Protein AF-A0A2D4KNB1-F1 (afdb_monomer)

Sequence (128 aa):
MRGRSGPYLKPLSGSKGVASLNQSTLSRPMQRKLVTLVNCQLVEEEGRIRAMRAARSLGERTVTELILQHQNPQQLSANLWAAVRARGCQFLGPAMQEEALKLVLLALEDGSALSRKVLVLFVVQRLE

Mean predicted aligned error: 9.17 Å

Solvent-accessible surface area (backbone atoms only — not comparable to full-atom values): 7961 Å² total; per-residue (Å²): 134,85,85,74,73,53,85,91,68,54,78,89,84,83,72,93,86,71,93,88,70,91,69,68,94,59,54,70,72,54,50,54,33,50,51,55,34,71,68,35,47,66,92,41,69,69,22,40,56,50,27,55,54,27,50,52,57,38,52,60,47,48,55,51,53,54,51,58,75,72,52,57,75,92,48,44,66,59,53,51,53,49,59,39,44,76,71,80,44,84,83,72,48,74,68,57,40,52,52,50,51,52,44,51,42,73,66,38,72,86,67,55,89,67,55,71,69,57,49,50,53,60,34,59,77,69,70,117

Nearest PDB structures (foldseek):
  4qik-assembly3_A  TM=9.168E-01  e=3.027E-11  Homo sapiens
  4z31-assembly1_B  TM=9.811E-01  e=1.627E-10  Homo sapiens
  4z31-assembly1_A  TM=9.668E-01  e=2.408E-10  Homo sapiens
  4qil-assembly1_A  TM=9.110E-01  e=1.229E-10  Homo sapiens
  4qil-assembly2_B  TM=9.259E-01  e=2.153E-10  Homo sapiens

Structure (mmCIF, N/CA/C/O backbone):
data_AF-A0A2D4KNB1-F1
#
_entry.id   AF-A0A2D4KNB1-F1
#
loop_
_atom_site.group_PDB
_atom_site.id
_atom_site.type_symbol
_atom_site.label_atom_id
_atom_site.label_alt_id
_atom_site.label_comp_id
_atom_site.label_asym_id
_atom_site.label_entity_id
_atom_site.label_seq_id
_atom_site.pdbx_PDB_ins_code
_atom_site.Cartn_x
_atom_site.Cartn_y
_atom_site.Cartn_z
_atom_site.occupancy
_atom_site.B_iso_or_equiv
_atom_site.auth_seq_id
_atom_site.auth_comp_id
_atom_site.auth_asym_id
_atom_site.auth_atom_id
_atom_site.pdbx_PDB_model_num
ATOM 1 N N . MET A 1 1 ? 31.484 6.528 -30.390 1.00 37.03 1 MET A N 1
ATOM 2 C CA . MET A 1 1 ? 30.167 6.161 -30.961 1.00 37.03 1 MET A CA 1
ATOM 3 C C . MET A 1 1 ? 29.098 7.035 -30.316 1.00 37.03 1 MET A C 1
ATOM 5 O O . MET A 1 1 ? 29.018 7.058 -29.098 1.00 37.03 1 MET A O 1
ATOM 9 N N . ARG A 1 2 ? 28.366 7.842 -31.097 1.00 41.44 2 ARG A N 1
ATOM 10 C CA . ARG A 1 2 ? 27.387 8.816 -30.574 1.00 41.44 2 ARG A CA 1
ATOM 11 C C . ARG A 1 2 ? 26.129 8.091 -30.087 1.00 41.44 2 ARG A C 1
ATOM 13 O O . ARG A 1 2 ? 25.509 7.378 -30.874 1.00 41.44 2 ARG A O 1
ATOM 20 N N . GLY A 1 3 ? 25.759 8.294 -28.821 1.00 45.28 3 GLY A N 1
ATOM 21 C CA . GLY A 1 3 ? 24.520 7.783 -28.236 1.00 45.28 3 GLY A CA 1
ATOM 22 C C . GLY A 1 3 ? 23.307 8.309 -28.998 1.00 45.28 3 GLY A C 1
ATOM 23 O O . GLY A 1 3 ? 23.020 9.504 -28.983 1.00 45.28 3 GLY A O 1
ATOM 24 N N . ARG A 1 4 ? 22.610 7.423 -29.715 1.00 52.78 4 ARG A N 1
ATOM 25 C CA . ARG A 1 4 ? 21.310 7.740 -30.309 1.00 52.78 4 ARG A CA 1
ATOM 26 C C . ARG A 1 4 ? 20.273 7.696 -29.195 1.00 52.78 4 ARG A C 1
ATOM 28 O O . ARG A 1 4 ? 19.902 6.617 -28.746 1.00 52.78 4 ARG A O 1
ATOM 35 N N . SER A 1 5 ? 19.783 8.858 -28.778 1.00 53.53 5 SER A N 1
ATOM 36 C CA . SER A 1 5 ? 18.572 8.953 -27.962 1.00 53.53 5 SER A CA 1
ATOM 37 C C . SER A 1 5 ? 17.433 8.200 -28.662 1.00 53.53 5 SER A C 1
ATOM 39 O O . SER A 1 5 ? 17.160 8.447 -29.843 1.00 53.53 5 SER A O 1
ATOM 41 N N . GLY A 1 6 ? 16.798 7.259 -27.955 1.00 53.62 6 GLY A N 1
ATOM 42 C CA . GLY A 1 6 ? 15.668 6.481 -28.474 1.00 53.62 6 GLY A CA 1
ATOM 43 C C . GLY A 1 6 ? 14.497 7.375 -28.921 1.00 53.62 6 GLY A C 1
ATOM 44 O O . GLY A 1 6 ? 14.389 8.512 -28.456 1.00 53.62 6 GLY A O 1
ATOM 45 N N . PRO A 1 7 ? 13.608 6.894 -29.813 1.00 65.31 7 PRO A N 1
ATOM 46 C CA . PRO A 1 7 ? 12.560 7.708 -30.444 1.00 65.31 7 PRO A CA 1
ATOM 47 C C . PRO A 1 7 ? 11.627 8.402 -29.440 1.00 65.31 7 PRO A C 1
ATOM 49 O O . PRO A 1 7 ? 11.196 9.521 -29.692 1.00 65.31 7 PRO A O 1
ATOM 52 N N . TYR A 1 8 ? 11.401 7.796 -28.272 1.00 63.69 8 TYR A N 1
ATOM 53 C CA . TYR A 1 8 ? 10.558 8.342 -27.201 1.00 63.69 8 TYR A CA 1
ATOM 54 C C . TYR A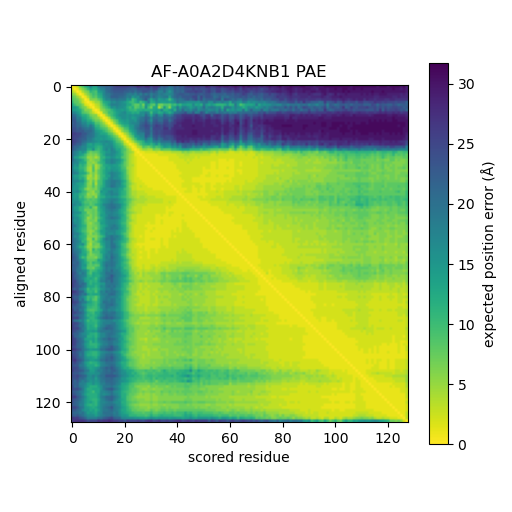 1 8 ? 11.259 9.343 -26.264 1.00 63.69 8 TYR A C 1
ATOM 56 O O . TYR A 1 8 ? 10.622 9.909 -25.379 1.00 63.69 8 TYR A O 1
ATOM 64 N N . LEU A 1 9 ? 12.569 9.551 -26.430 1.00 58.03 9 LEU A N 1
ATOM 65 C CA . LEU A 1 9 ? 13.378 10.489 -25.639 1.00 58.03 9 LEU A CA 1
ATOM 66 C C . LEU A 1 9 ? 13.836 11.711 -26.444 1.00 58.03 9 LEU A 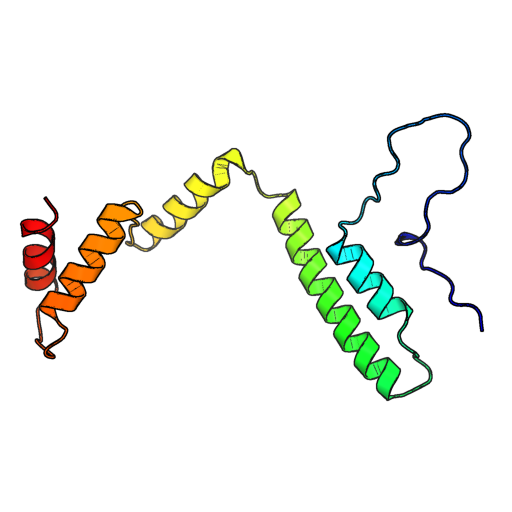C 1
ATOM 68 O O . LEU A 1 9 ? 14.520 12.579 -25.904 1.00 58.03 9 LEU A O 1
ATOM 72 N N . LYS A 1 10 ? 13.492 11.792 -27.733 1.00 61.41 10 LYS A N 1
ATOM 73 C CA . LYS A 1 10 ? 13.768 12.9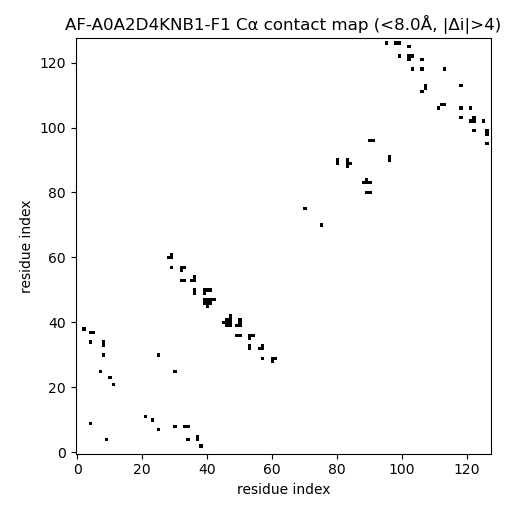84 -28.535 1.00 61.41 10 LYS A CA 1
ATOM 74 C C . LYS A 1 10 ? 12.762 14.084 -28.170 1.00 61.41 10 LYS A C 1
ATOM 76 O O . LYS A 1 10 ? 11.560 13.825 -28.225 1.00 61.41 10 LYS A O 1
ATOM 81 N N . PRO A 1 11 ? 13.207 15.315 -27.860 1.00 54.03 11 PRO A N 1
ATOM 82 C CA . PRO A 1 11 ? 12.332 16.476 -27.966 1.00 54.03 11 PRO A CA 1
ATOM 83 C C . PRO A 1 11 ? 11.836 16.542 -29.415 1.00 54.03 11 PRO A C 1
ATOM 85 O O . PRO A 1 11 ? 12.646 16.429 -30.337 1.00 54.03 11 PRO A O 1
ATOM 88 N N . LEU A 1 12 ? 10.529 16.687 -29.636 1.00 51.47 12 LEU A N 1
ATOM 89 C CA . LEU A 1 12 ? 9.959 16.895 -30.970 1.00 51.47 12 LEU A CA 1
ATOM 90 C C . LEU A 1 12 ? 10.427 18.260 -31.507 1.00 51.47 12 LEU A C 1
ATOM 92 O O . LEU A 1 12 ? 9.735 19.265 -31.379 1.00 51.47 12 LEU A O 1
ATOM 96 N N . SER A 1 13 ? 11.634 18.334 -32.070 1.00 42.97 13 SER A N 1
ATOM 97 C CA . SER A 1 13 ? 12.110 19.525 -32.768 1.00 42.97 13 SER A CA 1
ATOM 98 C C . SER A 1 13 ? 11.644 19.463 -34.221 1.00 42.97 13 SER A C 1
ATOM 100 O O . SER A 1 13 ? 12.287 18.816 -35.048 1.00 42.97 13 SER A O 1
ATOM 102 N N . GLY A 1 14 ? 10.532 20.128 -34.534 1.00 40.34 14 GLY A N 1
ATOM 103 C CA . GLY A 1 14 ? 10.177 20.417 -35.925 1.00 40.34 14 GLY A CA 1
ATOM 104 C C . GLY A 1 14 ? 8.692 20.363 -36.256 1.00 40.34 14 GLY A C 1
ATOM 105 O O . GLY A 1 14 ? 8.274 19.510 -37.025 1.00 40.34 14 GLY A O 1
ATOM 106 N N . SER A 1 15 ? 7.912 21.322 -35.760 1.00 33.12 15 SER A N 1
ATOM 107 C CA . SER A 1 15 ? 6.836 21.902 -36.566 1.00 33.12 15 SER A CA 1
ATOM 108 C C . SER A 1 15 ? 6.653 23.357 -36.152 1.00 33.12 15 SER A C 1
ATOM 110 O O . SER A 1 15 ? 6.495 23.667 -34.970 1.00 33.12 15 SER A O 1
ATOM 112 N N . LYS A 1 16 ? 6.785 24.269 -37.116 1.00 41.94 16 LYS A N 1
ATOM 113 C CA . LYS A 1 16 ? 6.564 25.698 -36.903 1.00 41.94 16 LYS A CA 1
ATOM 114 C C . LYS A 1 16 ? 5.099 25.899 -36.508 1.00 41.94 16 LYS A C 1
ATOM 116 O O . LYS A 1 16 ? 4.215 25.623 -37.306 1.00 41.94 16 LYS A O 1
ATOM 121 N N . GLY A 1 17 ? 4.887 26.433 -35.306 1.00 38.41 17 GLY A N 1
ATOM 122 C CA . GLY A 1 17 ? 3.643 27.098 -34.927 1.00 38.41 17 GLY A CA 1
ATOM 123 C C . GLY A 1 17 ? 2.618 26.248 -34.182 1.00 38.41 17 GLY A C 1
ATOM 124 O O . GLY A 1 17 ? 1.540 26.060 -34.708 1.00 38.41 17 GLY A O 1
ATOM 125 N N . VAL A 1 18 ? 2.915 25.829 -32.946 1.00 38.72 18 VAL A N 1
ATOM 126 C CA . VAL A 1 18 ? 1.973 25.869 -31.804 1.00 38.72 18 VAL A CA 1
ATOM 127 C C . VAL A 1 18 ? 2.827 25.944 -30.535 1.00 38.72 18 VAL A C 1
ATOM 129 O O . VAL A 1 18 ? 3.417 24.956 -30.099 1.00 38.72 18 VAL A O 1
ATOM 132 N N . ALA A 1 19 ? 2.947 27.132 -29.949 1.00 46.78 19 ALA A N 1
ATOM 133 C CA . ALA A 1 19 ? 3.450 27.261 -28.589 1.00 46.78 19 ALA A CA 1
ATOM 134 C C . ALA A 1 19 ? 2.413 26.631 -27.637 1.00 46.78 19 ALA A C 1
ATOM 136 O O . ALA A 1 19 ? 1.235 26.956 -27.734 1.00 46.78 19 ALA A O 1
ATOM 137 N N . SER A 1 20 ? 2.867 25.762 -26.722 1.00 46.81 20 SER A N 1
ATOM 138 C CA . SER A 1 20 ? 2.106 25.201 -25.583 1.00 46.81 20 SER A CA 1
ATOM 139 C C . SER A 1 20 ? 1.464 23.799 -25.692 1.00 46.81 20 SER A C 1
ATOM 141 O O . SER A 1 20 ? 0.412 23.591 -25.099 1.00 46.81 20 SER A O 1
ATOM 143 N N . LEU A 1 21 ? 2.104 22.791 -26.314 1.00 42.78 21 LEU A N 1
ATOM 144 C CA . LEU A 1 21 ? 1.725 21.364 -26.115 1.00 42.78 21 LEU A CA 1
ATOM 145 C C . LEU A 1 21 ? 2.905 20.359 -26.074 1.00 42.78 21 LEU A C 1
ATOM 147 O O . LEU A 1 21 ? 2.705 19.153 -26.178 1.00 42.78 21 LEU A O 1
ATOM 151 N N . ASN A 1 22 ? 4.146 20.809 -25.853 1.00 46.84 22 ASN A N 1
ATOM 152 C CA . ASN A 1 22 ? 5.336 19.935 -25.816 1.00 46.84 22 ASN A CA 1
ATOM 153 C C . ASN A 1 22 ? 5.495 19.147 -24.496 1.00 46.84 22 ASN A C 1
ATOM 155 O O . ASN A 1 22 ? 6.604 19.021 -23.970 1.00 46.84 22 ASN A O 1
ATOM 159 N N . GLN A 1 23 ? 4.410 18.625 -23.924 1.00 56.84 23 GLN A N 1
ATOM 160 C CA . GLN A 1 2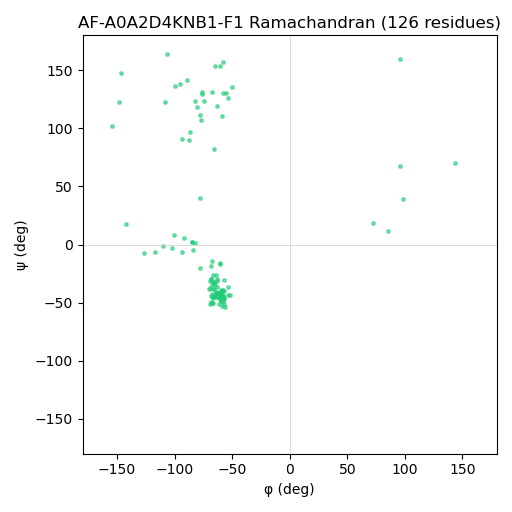3 ? 4.525 17.640 -22.852 1.00 56.84 23 GLN A CA 1
ATOM 161 C C . GLN A 1 23 ? 4.803 16.279 -23.486 1.00 56.84 23 GLN A C 1
ATOM 163 O O . GLN A 1 23 ? 4.020 15.770 -24.282 1.00 56.84 23 GLN A O 1
ATOM 168 N N . SER A 1 24 ? 5.963 15.705 -23.160 1.00 64.75 24 SER A N 1
ATOM 169 C CA . SER A 1 24 ? 6.260 14.311 -23.484 1.00 64.75 24 SER A CA 1
ATOM 170 C C . SER A 1 24 ? 5.108 13.423 -23.012 1.00 64.75 24 SER A C 1
ATOM 172 O O . SER A 1 24 ? 4.646 13.563 -21.881 1.00 64.75 24 SER A O 1
ATOM 174 N N . THR A 1 25 ? 4.687 12.483 -23.859 1.00 80.31 25 THR A N 1
ATOM 175 C CA . THR A 1 25 ? 3.686 11.459 -23.517 1.00 80.31 25 THR A CA 1
ATOM 176 C C . THR A 1 25 ? 4.127 10.568 -22.355 1.00 80.31 25 THR A C 1
ATOM 178 O O . THR A 1 25 ? 3.308 9.882 -21.751 1.00 80.31 25 THR A O 1
ATOM 181 N N . LEU A 1 26 ? 5.422 10.565 -22.030 1.00 87.44 26 LEU A N 1
ATOM 182 C CA . LEU A 1 26 ? 5.992 9.777 -20.952 1.00 87.44 26 LEU A CA 1
ATOM 183 C C . LEU A 1 26 ? 6.198 10.622 -19.699 1.00 87.44 26 LEU A C 1
ATOM 185 O O . LEU A 1 26 ? 6.770 11.713 -19.745 1.00 87.44 26 LEU A O 1
ATOM 189 N N . SER A 1 27 ? 5.839 10.054 -18.550 1.00 90.94 27 SER A N 1
ATOM 190 C CA . SER A 1 27 ? 6.145 10.642 -17.250 1.00 90.94 27 SER A CA 1
ATOM 191 C C . SER A 1 27 ? 7.661 10.778 -17.032 1.00 90.94 27 SER A C 1
ATOM 193 O O . SER A 1 27 ? 8.469 10.001 -17.553 1.00 90.94 27 SER A O 1
ATOM 195 N N . ARG A 1 28 ? 8.082 11.740 -16.199 1.00 92.38 28 ARG A N 1
ATOM 196 C CA . ARG A 1 28 ? 9.507 11.918 -15.848 1.00 92.38 28 ARG A CA 1
ATOM 197 C C . ARG A 1 28 ? 10.154 10.626 -15.309 1.00 92.38 28 ARG A C 1
ATOM 199 O O . ARG A 1 28 ? 11.264 10.310 -15.738 1.00 92.38 28 ARG A O 1
ATOM 206 N N . PRO A 1 29 ? 9.510 9.835 -14.420 1.00 94.06 29 PRO A N 1
ATOM 207 C CA . PRO A 1 29 ? 10.055 8.544 -13.999 1.00 94.06 29 PRO A CA 1
ATOM 208 C C . PRO A 1 29 ? 10.297 7.563 -15.152 1.00 94.06 29 PRO A C 1
ATOM 210 O O . PRO A 1 29 ? 11.313 6.867 -15.134 1.00 94.06 29 PRO A O 1
ATOM 213 N N . MET A 1 30 ? 9.401 7.523 -16.143 1.00 95.81 30 MET A N 1
ATOM 214 C CA . MET A 1 30 ? 9.530 6.669 -17.325 1.00 95.81 30 MET A CA 1
ATOM 215 C C . MET A 1 30 ? 10.707 7.102 -18.204 1.00 95.81 30 MET A C 1
ATOM 217 O O . MET A 1 30 ? 11.547 6.280 -18.570 1.00 95.81 30 MET A O 1
ATOM 221 N N . GLN A 1 31 ? 10.832 8.408 -18.458 1.00 93.25 31 GLN A N 1
ATOM 222 C CA . GLN A 1 31 ? 11.945 8.973 -19.224 1.00 93.25 31 GLN A CA 1
ATOM 223 C C . GLN A 1 31 ? 13.301 8.647 -18.587 1.00 93.25 31 GLN A C 1
ATOM 225 O O . GLN A 1 31 ? 14.204 8.180 -19.276 1.00 93.25 31 GLN A O 1
ATOM 230 N N . ARG A 1 32 ? 13.445 8.816 -17.263 1.00 95.06 32 ARG A N 1
ATOM 231 C CA . ARG A 1 32 ? 14.696 8.478 -16.556 1.00 95.06 32 ARG A CA 1
ATOM 232 C C . ARG A 1 32 ? 15.071 7.006 -16.726 1.00 95.06 32 ARG A C 1
ATOM 234 O O . ARG A 1 32 ? 16.229 6.708 -16.987 1.00 95.06 32 ARG A O 1
ATOM 241 N N . LYS A 1 33 ? 14.102 6.093 -16.605 1.00 96.38 33 LYS A N 1
ATOM 242 C CA . LYS A 1 33 ? 14.336 4.646 -16.755 1.00 96.38 33 LYS A CA 1
ATOM 243 C C . LYS A 1 33 ? 14.721 4.275 -18.186 1.00 96.38 33 LYS A C 1
ATOM 245 O O . LYS A 1 33 ? 15.622 3.462 -18.376 1.00 96.38 33 LYS A O 1
ATOM 250 N N . LEU A 1 34 ? 14.106 4.914 -19.181 1.00 95.75 34 LEU A N 1
ATOM 251 C CA . LEU A 1 34 ? 14.515 4.771 -20.579 1.00 95.75 34 LEU A CA 1
ATOM 252 C C . LEU A 1 34 ? 15.944 5.267 -20.805 1.00 95.75 34 LEU A C 1
ATOM 254 O O . LEU A 1 34 ? 16.712 4.581 -21.469 1.00 95.75 34 LEU A O 1
ATOM 258 N N . VAL A 1 35 ? 16.326 6.414 -20.234 1.00 96.12 35 VAL A N 1
ATOM 259 C CA . VAL A 1 35 ? 17.706 6.922 -20.318 1.00 96.12 35 VAL A CA 1
ATOM 260 C C . VAL A 1 35 ? 18.685 5.919 -19.705 1.00 96.12 35 VAL A C 1
ATOM 262 O O . VAL A 1 35 ? 19.700 5.607 -20.323 1.00 96.12 35 VAL A O 1
ATOM 265 N N . THR A 1 36 ? 18.369 5.356 -18.533 1.00 95.62 36 THR A N 1
ATOM 266 C CA . THR A 1 36 ? 19.192 4.309 -17.907 1.00 95.62 36 THR A CA 1
ATOM 267 C C . THR A 1 36 ? 19.373 3.100 -18.825 1.00 95.62 36 THR A C 1
ATOM 269 O O . THR A 1 36 ? 20.491 2.613 -18.970 1.00 95.62 36 THR A O 1
ATOM 272 N N . LEU A 1 37 ? 18.302 2.631 -19.470 1.00 97.06 37 LEU A N 1
ATOM 273 C CA . LEU A 1 37 ? 18.363 1.490 -20.384 1.00 97.06 37 LEU A CA 1
ATOM 274 C C . LEU A 1 37 ? 19.183 1.801 -21.647 1.00 97.06 37 LEU A C 1
ATOM 276 O O . LEU A 1 37 ? 20.035 1.005 -22.027 1.00 97.06 37 LEU A O 1
ATOM 280 N N . VAL A 1 38 ? 18.966 2.964 -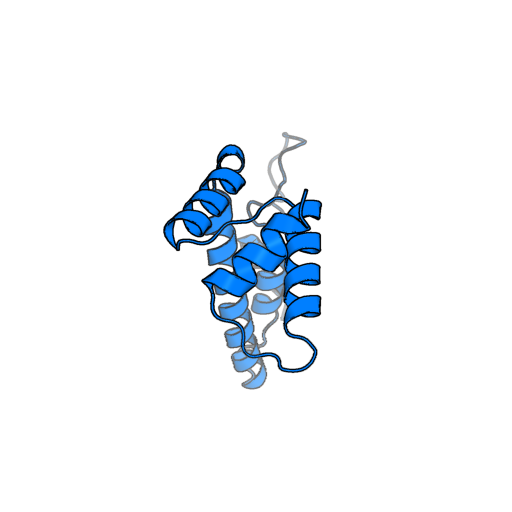22.272 1.00 96.81 38 VAL A N 1
ATOM 281 C CA . VAL A 1 38 ? 19.674 3.391 -23.497 1.00 96.81 38 VAL A CA 1
ATOM 282 C C . VAL A 1 38 ? 21.178 3.557 -23.263 1.00 96.81 38 VAL A C 1
ATOM 284 O O . VAL A 1 38 ? 21.964 3.324 -24.176 1.00 96.81 38 VAL A O 1
ATOM 287 N N . ASN A 1 39 ? 21.587 3.914 -22.045 1.00 96.38 39 ASN A N 1
ATOM 288 C CA . ASN A 1 39 ? 22.995 4.078 -21.684 1.00 96.38 39 ASN A CA 1
ATOM 289 C C . ASN A 1 39 ? 23.709 2.758 -21.328 1.00 96.38 39 ASN A C 1
ATOM 291 O O . ASN A 1 39 ? 24.885 2.785 -20.965 1.00 96.38 39 ASN A O 1
ATOM 295 N N . CYS A 1 40 ? 23.039 1.603 -21.395 1.00 97.06 40 CYS A N 1
ATOM 296 C CA . CYS A 1 40 ? 23.675 0.318 -21.111 1.00 97.06 40 CYS A CA 1
ATOM 297 C C . CYS A 1 40 ? 24.561 -0.149 -22.278 1.00 97.06 40 CYS A C 1
ATOM 299 O O . CYS A 1 40 ? 24.125 -0.196 -23.427 1.00 97.06 40 CYS A O 1
ATOM 301 N N . GLN A 1 41 ? 25.796 -0.554 -21.968 1.00 97.12 41 GLN A N 1
ATOM 302 C CA . GLN A 1 41 ? 26.776 -0.976 -22.969 1.00 97.12 41 GLN A CA 1
ATOM 303 C C . GLN A 1 41 ? 26.651 -2.470 -23.297 1.00 97.12 41 GLN A C 1
ATOM 305 O O . GLN A 1 41 ? 27.279 -3.316 -22.674 1.00 97.12 41 GLN A O 1
ATOM 310 N N . LEU A 1 42 ? 25.827 -2.817 -24.283 1.00 97.06 42 LEU A N 1
ATOM 311 C CA . LEU A 1 42 ? 25.421 -4.212 -24.530 1.00 97.06 42 LEU A CA 1
ATOM 312 C C . LEU A 1 42 ? 26.542 -5.143 -25.027 1.00 97.06 42 LEU A C 1
ATOM 314 O O . LEU A 1 42 ? 26.411 -6.367 -24.935 1.00 97.06 42 LEU A O 1
ATOM 318 N N . VAL A 1 43 ? 27.641 -4.583 -25.538 1.00 97.88 43 VAL A N 1
ATOM 319 C CA . VAL A 1 43 ? 28.826 -5.369 -25.921 1.00 97.88 43 VAL A CA 1
ATOM 320 C C . VAL A 1 43 ? 29.535 -5.958 -24.696 1.00 97.88 43 VAL A C 1
ATOM 322 O O . VAL A 1 43 ? 30.077 -7.059 -24.769 1.00 97.88 43 VAL A O 1
ATOM 325 N N . GLU A 1 44 ? 29.449 -5.288 -23.545 1.00 97.50 44 GLU A N 1
ATOM 326 C CA . GLU A 1 44 ? 30.015 -5.744 -22.276 1.00 97.50 44 GLU A CA 1
ATOM 327 C C . GLU A 1 44 ? 29.011 -6.614 -21.515 1.00 97.50 44 GLU A C 1
ATOM 329 O O . GLU A 1 44 ? 27.812 -6.326 -21.471 1.00 97.50 44 GLU A O 1
ATOM 334 N N . GLU A 1 45 ? 29.498 -7.672 -20.867 1.00 96.75 45 GLU A N 1
ATOM 335 C CA . GLU A 1 45 ? 28.658 -8.541 -20.037 1.00 96.75 45 GLU A CA 1
ATOM 336 C C . GLU A 1 45 ? 27.975 -7.775 -18.905 1.00 96.75 45 GLU A C 1
ATOM 338 O O . GLU A 1 45 ? 26.760 -7.885 -18.718 1.00 96.75 45 GLU A O 1
ATOM 343 N N . GLU A 1 46 ? 28.718 -6.912 -18.215 1.00 96.94 46 GLU A N 1
ATOM 344 C CA . GLU A 1 46 ? 28.150 -6.060 -17.177 1.00 96.94 46 GLU A CA 1
ATOM 345 C C . GLU A 1 46 ? 27.053 -5.140 -17.720 1.00 96.94 46 GLU A C 1
ATOM 347 O O . GLU A 1 46 ? 26.020 -4.950 -17.073 1.00 96.94 46 GLU A O 1
ATOM 352 N N . GLY A 1 47 ? 27.244 -4.582 -18.918 1.00 97.94 47 GLY A N 1
ATOM 353 C CA . GLY A 1 47 ? 26.248 -3.735 -19.560 1.00 97.94 47 GLY A CA 1
ATOM 354 C C . GLY A 1 47 ? 24.978 -4.502 -19.930 1.00 97.94 47 GLY A C 1
ATOM 355 O O . GLY A 1 47 ? 23.887 -3.950 -19.777 1.00 97.94 47 GLY A O 1
ATOM 356 N N . ARG A 1 48 ? 25.073 -5.788 -20.299 1.00 98.31 48 ARG A N 1
ATOM 357 C CA . ARG A 1 48 ? 23.900 -6.668 -20.481 1.00 98.31 48 ARG A CA 1
ATOM 358 C C . ARG A 1 48 ? 23.160 -6.918 -19.170 1.00 98.31 48 ARG A C 1
ATOM 360 O O . ARG A 1 48 ? 21.937 -6.793 -19.129 1.00 98.31 48 ARG A O 1
ATOM 367 N N . ILE A 1 49 ? 23.877 -7.197 -18.081 1.00 98.12 49 ILE A N 1
ATOM 368 C CA . ILE A 1 49 ? 23.264 -7.383 -16.754 1.00 98.12 49 ILE A CA 1
ATOM 369 C C . ILE A 1 49 ? 22.548 -6.097 -16.310 1.00 98.12 49 ILE A C 1
ATOM 371 O O . ILE A 1 49 ? 21.404 -6.144 -15.845 1.00 98.12 49 ILE A O 1
ATOM 375 N N . ARG A 1 50 ? 23.185 -4.932 -16.488 1.00 98.12 50 ARG A N 1
ATOM 376 C CA . ARG A 1 50 ? 22.579 -3.622 -16.196 1.00 98.12 50 ARG A CA 1
ATOM 377 C C . ARG A 1 50 ? 21.348 -3.364 -17.068 1.00 98.12 50 ARG A C 1
ATOM 379 O O . ARG A 1 50 ? 20.331 -2.922 -16.534 1.00 98.12 50 ARG A O 1
ATOM 386 N N . ALA A 1 51 ? 21.397 -3.706 -18.356 1.00 98.25 51 ALA A N 1
ATOM 387 C CA . ALA A 1 51 ? 20.263 -3.570 -19.267 1.00 98.25 51 ALA A CA 1
ATOM 388 C C . ALA A 1 51 ? 19.062 -4.409 -18.815 1.00 98.25 51 ALA A C 1
ATOM 390 O O . ALA A 1 51 ? 17.949 -3.891 -18.772 1.00 98.25 51 ALA A O 1
ATOM 391 N N . MET A 1 52 ? 19.275 -5.659 -18.389 1.00 98.44 52 MET A N 1
ATOM 392 C CA . MET A 1 52 ? 18.192 -6.513 -17.881 1.00 98.44 52 MET A CA 1
ATOM 393 C C . MET A 1 52 ? 17.527 -5.925 -16.631 1.00 98.44 52 MET A C 1
ATOM 395 O O . MET A 1 52 ? 16.299 -5.903 -16.527 1.00 98.44 52 MET A O 1
ATOM 399 N N . ARG A 1 53 ? 18.315 -5.372 -15.700 1.00 98.25 53 ARG A N 1
ATOM 400 C CA . ARG A 1 53 ? 17.782 -4.680 -14.512 1.00 98.25 53 ARG A CA 1
ATOM 401 C C . ARG A 1 53 ? 17.010 -3.414 -14.895 1.00 98.25 53 ARG A C 1
ATOM 403 O O . ARG A 1 53 ? 15.921 -3.181 -14.371 1.00 98.25 53 ARG A O 1
ATOM 410 N N . ALA A 1 54 ? 17.541 -2.617 -15.823 1.00 97.88 54 ALA A N 1
ATOM 411 C CA . ALA A 1 54 ? 16.891 -1.403 -16.310 1.00 97.88 54 ALA A CA 1
ATOM 412 C C . ALA A 1 54 ? 15.575 -1.712 -17.044 1.00 97.88 54 ALA A C 1
ATOM 414 O O . ALA A 1 54 ? 14.575 -1.037 -16.804 1.00 97.88 54 ALA A O 1
ATOM 415 N N . ALA A 1 55 ? 15.542 -2.768 -17.861 1.00 98.31 55 ALA A N 1
ATOM 416 C CA . ALA A 1 55 ? 14.351 -3.226 -18.570 1.00 98.31 55 ALA A CA 1
ATOM 417 C C . ALA A 1 55 ? 13.256 -3.703 -17.604 1.00 98.31 55 ALA A C 1
ATOM 419 O O . ALA A 1 55 ? 12.110 -3.270 -17.723 1.00 98.31 55 ALA A O 1
ATOM 420 N N . ARG A 1 56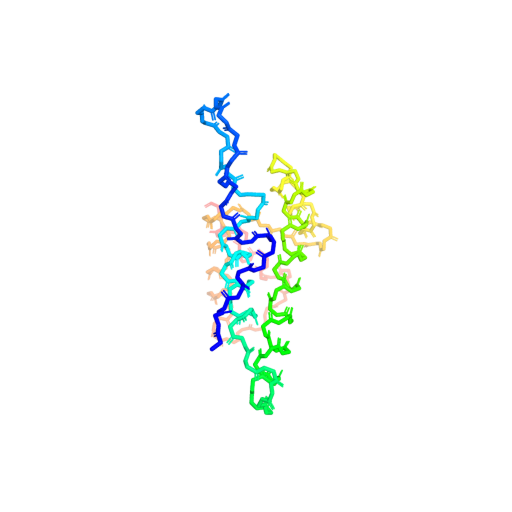 ? 13.603 -4.504 -16.585 1.00 98.44 56 ARG A N 1
ATOM 421 C CA . ARG A 1 56 ? 12.656 -4.887 -15.522 1.00 98.44 56 ARG A CA 1
ATOM 422 C C . ARG A 1 56 ? 12.095 -3.657 -14.811 1.00 98.44 56 ARG A C 1
ATOM 424 O O . ARG A 1 56 ? 10.885 -3.516 -14.671 1.00 98.44 56 ARG A O 1
ATOM 431 N N . SER A 1 57 ? 12.975 -2.739 -14.416 1.00 98.19 57 SER A N 1
ATOM 432 C CA . SER A 1 57 ? 12.591 -1.518 -13.706 1.00 98.19 57 SER A CA 1
ATOM 433 C C . SER A 1 57 ? 11.696 -0.596 -14.543 1.00 98.19 57 SER A C 1
ATOM 435 O O . SER A 1 57 ? 10.868 0.131 -13.985 1.00 98.19 57 SER A O 1
ATOM 437 N N . LEU A 1 58 ? 11.874 -0.604 -15.868 1.00 98.19 58 LEU A N 1
ATOM 438 C CA . LEU A 1 58 ? 11.013 0.071 -16.834 1.00 98.19 58 LEU A CA 1
ATOM 439 C C . LEU A 1 58 ? 9.634 -0.596 -16.891 1.00 98.19 58 LEU A C 1
ATOM 441 O O . LEU A 1 58 ? 8.635 0.097 -16.738 1.00 98.19 58 LEU A O 1
ATOM 445 N N . GLY A 1 59 ? 9.583 -1.926 -17.021 1.00 98.06 59 GLY A N 1
ATOM 446 C CA . GLY A 1 59 ? 8.338 -2.701 -17.035 1.00 98.06 59 GLY A CA 1
ATOM 447 C C . GLY A 1 59 ? 7.492 -2.509 -15.773 1.00 98.06 59 GLY A C 1
ATOM 448 O O . GLY A 1 59 ? 6.305 -2.208 -15.872 1.00 98.06 59 GLY A O 1
ATOM 449 N N . GLU A 1 60 ? 8.109 -2.572 -14.591 1.00 98.12 60 GLU A N 1
ATOM 450 C CA . GLU A 1 60 ? 7.442 -2.295 -13.306 1.00 98.12 60 GLU A CA 1
ATOM 451 C C . GLU A 1 60 ? 6.820 -0.891 -13.279 1.00 98.12 60 GLU A C 1
ATOM 453 O O . GLU A 1 60 ? 5.692 -0.692 -12.812 1.00 98.12 60 GLU A O 1
ATOM 458 N N . ARG A 1 61 ? 7.526 0.101 -13.840 1.00 97.56 61 ARG A N 1
ATOM 459 C CA . ARG A 1 61 ? 6.979 1.453 -13.938 1.00 97.56 61 ARG A CA 1
ATOM 460 C C . ARG A 1 61 ? 5.836 1.529 -14.940 1.00 97.56 61 ARG A C 1
ATOM 462 O O . ARG A 1 61 ? 4.869 2.222 -14.651 1.00 97.56 61 ARG A O 1
ATOM 469 N N . THR A 1 62 ? 5.916 0.828 -16.067 1.00 97.19 62 THR A N 1
ATOM 470 C CA . THR A 1 62 ? 4.856 0.815 -17.084 1.00 97.19 62 THR A CA 1
ATOM 471 C C . THR A 1 62 ? 3.557 0.274 -16.509 1.00 97.19 62 THR A C 1
ATOM 473 O O . THR A 1 62 ? 2.520 0.901 -16.690 1.00 97.19 62 THR A O 1
ATOM 476 N N . VAL A 1 63 ? 3.609 -0.819 -15.741 1.00 98.19 63 VAL A N 1
ATOM 477 C CA . VAL A 1 63 ? 2.427 -1.352 -15.042 1.00 98.19 63 VAL A CA 1
ATOM 478 C C . VAL A 1 63 ? 1.824 -0.301 -14.109 1.00 98.19 63 VAL A C 1
ATOM 480 O O . VAL A 1 63 ? 0.616 -0.090 -14.123 1.00 98.19 63 VAL A O 1
ATOM 483 N N . THR A 1 64 ? 2.661 0.416 -13.353 1.00 96.81 64 THR A N 1
ATOM 484 C CA . THR A 1 64 ? 2.189 1.493 -12.466 1.00 96.81 64 THR A CA 1
ATOM 485 C C . THR A 1 64 ? 1.514 2.626 -13.246 1.00 96.81 64 THR A C 1
ATOM 487 O O . THR A 1 64 ? 0.449 3.082 -12.846 1.00 96.81 64 THR A O 1
ATOM 490 N N . GLU A 1 65 ? 2.105 3.087 -14.354 1.00 94.94 65 GLU A N 1
ATOM 491 C CA . GLU A 1 65 ? 1.499 4.124 -15.204 1.00 94.94 65 GLU A CA 1
ATOM 492 C C . GLU A 1 65 ? 0.151 3.658 -15.763 1.00 94.94 65 GLU A C 1
ATOM 494 O O . GLU A 1 65 ? -0.820 4.403 -15.704 1.00 94.94 65 GLU A O 1
ATOM 499 N N . LEU A 1 66 ? 0.063 2.414 -16.243 1.00 95.88 66 LEU A N 1
ATOM 500 C CA . LEU A 1 66 ? -1.182 1.855 -16.766 1.00 95.88 66 LEU A CA 1
ATOM 501 C C . LEU A 1 66 ? -2.275 1.792 -15.695 1.00 95.88 66 LEU A C 1
ATOM 503 O O . LEU A 1 66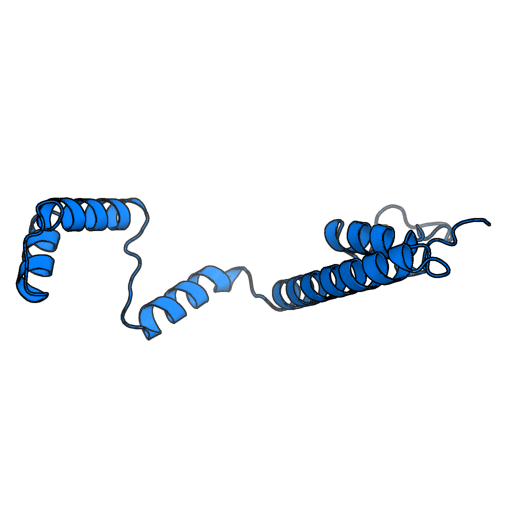 ? -3.405 2.178 -15.981 1.00 95.88 66 LEU A O 1
ATOM 507 N N . ILE A 1 67 ? -1.950 1.368 -14.470 1.00 95.69 67 ILE A N 1
ATOM 508 C CA . ILE A 1 67 ? -2.901 1.377 -13.347 1.00 95.69 67 ILE A CA 1
ATOM 509 C C . ILE A 1 67 ? -3.389 2.804 -13.082 1.00 95.69 67 ILE A C 1
ATOM 511 O O . ILE A 1 67 ? -4.594 3.027 -13.022 1.00 95.69 67 ILE A O 1
ATOM 515 N N . LEU A 1 68 ? -2.473 3.773 -12.987 1.00 93.31 68 LEU A N 1
ATOM 516 C CA . LEU A 1 68 ? -2.818 5.169 -12.706 1.00 93.31 68 LEU A CA 1
ATOM 517 C C . LEU A 1 68 ? -3.691 5.798 -13.801 1.00 93.31 68 LEU A C 1
ATOM 519 O O . LEU A 1 68 ? -4.585 6.569 -13.476 1.00 93.31 68 LEU A O 1
ATOM 523 N N . GLN A 1 69 ? -3.469 5.462 -15.076 1.00 91.75 69 GLN A N 1
ATOM 524 C CA . GLN A 1 69 ? -4.290 5.962 -16.188 1.00 91.75 69 GLN A CA 1
ATOM 525 C C . GLN A 1 69 ? -5.734 5.438 -16.150 1.00 91.75 69 GLN A C 1
ATOM 527 O O . GLN A 1 69 ? -6.648 6.147 -16.55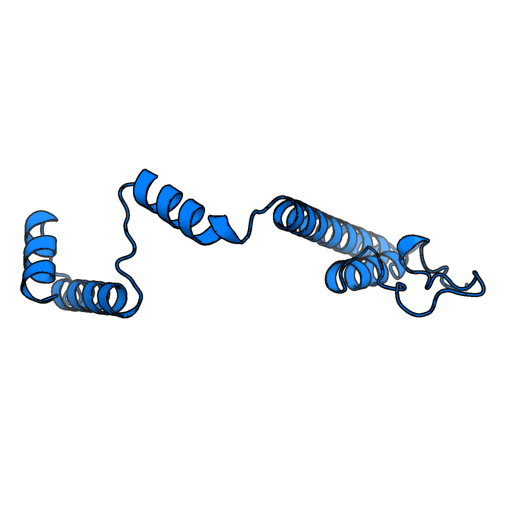7 1.00 91.75 69 GLN A O 1
ATOM 532 N N . HIS A 1 70 ? -5.951 4.214 -15.660 1.00 94.06 70 HIS A N 1
ATOM 533 C CA . HIS A 1 70 ? -7.286 3.604 -15.579 1.00 94.06 70 HIS A CA 1
ATOM 534 C C . HIS A 1 70 ? -7.975 3.833 -14.225 1.00 94.06 70 HIS A C 1
ATOM 536 O O . HIS A 1 70 ? -9.136 3.466 -14.041 1.00 94.06 70 HIS A O 1
ATOM 542 N N . GLN A 1 71 ? -7.273 4.418 -13.256 1.00 95.69 71 GLN A N 1
ATOM 543 C CA . GLN A 1 71 ? -7.785 4.647 -11.916 1.00 95.69 71 GLN A CA 1
ATOM 544 C C . GLN A 1 71 ? -8.632 5.923 -11.870 1.00 95.69 71 GLN A C 1
ATOM 546 O O . GLN A 1 71 ? -8.149 7.011 -12.161 1.00 95.69 71 GLN A O 1
ATOM 551 N N . ASN A 1 72 ? -9.890 5.802 -11.439 1.00 95.12 72 ASN A N 1
ATOM 552 C CA . ASN A 1 72 ? -10.764 6.949 -11.193 1.00 95.12 72 ASN A CA 1
ATOM 553 C C . ASN A 1 72 ? -10.409 7.605 -9.836 1.00 95.12 72 ASN A C 1
ATOM 555 O O . ASN A 1 72 ? -10.662 6.992 -8.790 1.00 95.12 72 ASN A O 1
ATOM 559 N N . PRO A 1 73 ? -9.844 8.831 -9.805 1.00 94.44 73 PRO A N 1
ATOM 560 C CA . PRO A 1 73 ? -9.398 9.450 -8.559 1.00 94.44 73 PRO A CA 1
ATOM 561 C C . PRO A 1 73 ? -10.559 9.834 -7.633 1.00 94.44 73 PRO A C 1
ATOM 563 O O . PRO A 1 73 ? -10.403 9.767 -6.415 1.00 94.44 73 PRO A O 1
ATOM 566 N N . GLN A 1 74 ? -11.738 10.159 -8.172 1.00 96.38 74 GLN A N 1
ATOM 567 C CA . GLN A 1 74 ? -12.928 10.486 -7.381 1.00 96.38 74 GLN A CA 1
ATOM 568 C C . GLN A 1 74 ? -13.458 9.275 -6.598 1.00 96.38 74 GLN A C 1
ATOM 570 O O . GLN A 1 74 ? -14.073 9.442 -5.549 1.00 96.38 74 GLN A O 1
ATOM 575 N N . GLN A 1 75 ? -13.207 8.054 -7.081 1.00 96.62 75 GLN A N 1
ATOM 576 C CA . GLN A 1 75 ? -13.672 6.811 -6.451 1.00 96.62 75 GLN A CA 1
ATOM 577 C C . GLN A 1 75 ? -12.586 6.074 -5.658 1.00 96.62 75 GLN A C 1
ATOM 579 O O . GLN A 1 75 ? -12.872 5.051 -5.038 1.00 96.62 75 GLN A O 1
ATOM 584 N N . LEU A 1 76 ? -11.343 6.566 -5.648 1.00 97.06 76 LEU A N 1
ATOM 585 C CA . LEU A 1 76 ? -10.214 5.857 -5.044 1.00 97.06 76 LEU A CA 1
ATOM 586 C C . LEU A 1 76 ? -10.440 5.530 -3.562 1.00 97.06 76 LEU A C 1
ATOM 588 O O . LEU A 1 76 ? -10.295 4.379 -3.152 1.00 97.06 76 LEU A O 1
ATOM 592 N N . SER A 1 77 ? -10.817 6.527 -2.764 1.00 96.94 77 SER A N 1
ATOM 593 C CA . SER A 1 77 ? -11.068 6.340 -1.332 1.00 96.94 77 SER A CA 1
ATOM 594 C C . SER A 1 77 ? -12.242 5.389 -1.085 1.00 96.94 77 SER A C 1
ATOM 596 O O . SER A 1 77 ? -12.147 4.498 -0.244 1.00 96.94 77 SER A O 1
ATOM 598 N N . ALA A 1 78 ? -13.324 5.519 -1.857 1.00 97.38 78 ALA A N 1
ATOM 599 C CA . ALA A 1 78 ? -14.489 4.645 -1.759 1.00 97.38 78 ALA A CA 1
ATOM 600 C C . ALA A 1 78 ? -14.125 3.179 -2.049 1.00 97.38 78 ALA A C 1
ATOM 602 O O 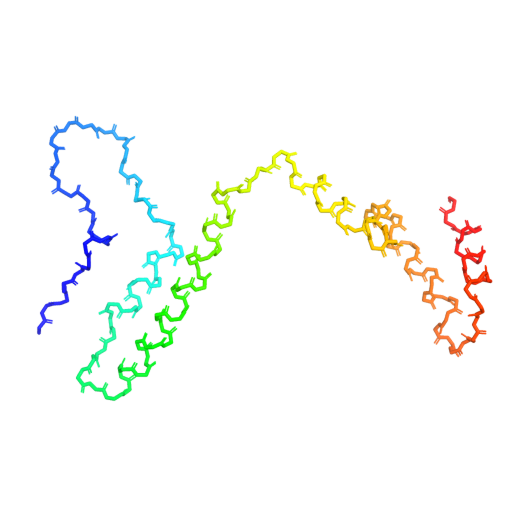. ALA A 1 78 ? -14.472 2.296 -1.262 1.00 97.38 78 ALA A O 1
ATOM 603 N N . ASN A 1 79 ? -13.369 2.931 -3.122 1.00 97.94 79 ASN A N 1
ATOM 604 C CA . ASN A 1 79 ? -12.900 1.599 -3.503 1.00 97.94 79 ASN A CA 1
ATOM 605 C C . ASN A 1 79 ? -11.962 1.001 -2.447 1.00 97.94 79 ASN A C 1
ATOM 607 O O . ASN A 1 79 ? -12.101 -0.172 -2.096 1.00 97.94 79 ASN A O 1
ATOM 611 N N . LEU A 1 80 ? -11.052 1.808 -1.892 1.00 98.38 80 LEU A N 1
ATOM 612 C CA . LEU A 1 80 ? -10.173 1.388 -0.801 1.00 98.38 80 LEU A CA 1
ATOM 613 C C . LEU A 1 80 ? -10.986 0.929 0.414 1.00 98.38 80 LEU A C 1
ATOM 615 O O . LEU A 1 80 ? -10.808 -0.189 0.898 1.00 98.38 80 LEU A O 1
ATOM 619 N N . TRP A 1 81 ? -11.916 1.759 0.891 1.00 98.25 81 TRP A N 1
ATOM 620 C CA . TRP A 1 81 ? -12.696 1.432 2.083 1.00 98.25 81 TRP A CA 1
ATOM 621 C C . TRP A 1 81 ? -13.681 0.286 1.856 1.00 98.25 81 TRP A C 1
ATOM 623 O O . TRP A 1 81 ? -13.918 -0.500 2.773 1.00 98.25 81 TRP A O 1
ATOM 633 N N . ALA A 1 82 ? -14.211 0.131 0.642 1.00 98.31 82 ALA A N 1
ATOM 634 C CA . ALA A 1 82 ? -14.987 -1.047 0.271 1.00 98.31 82 ALA A CA 1
ATOM 635 C C . ALA A 1 82 ? -14.140 -2.329 0.357 1.00 98.31 82 ALA A C 1
ATOM 637 O O . ALA A 1 82 ? -14.580 -3.308 0.958 1.00 98.31 82 ALA A O 1
ATOM 638 N N . ALA A 1 83 ? -12.905 -2.313 -0.156 1.00 98.56 83 ALA A N 1
ATOM 639 C CA . ALA A 1 83 ? -11.998 -3.461 -0.105 1.00 98.56 83 ALA A CA 1
ATOM 640 C C . ALA A 1 83 ? -11.561 -3.838 1.324 1.00 98.56 83 ALA A C 1
ATOM 642 O O . ALA A 1 83 ? -11.348 -5.022 1.604 1.00 98.56 83 ALA A O 1
ATOM 643 N N . VAL A 1 84 ? -11.439 -2.851 2.219 1.00 98.75 84 VAL A N 1
ATOM 644 C CA . VAL A 1 84 ? -11.176 -3.053 3.656 1.00 98.75 84 VAL A CA 1
ATOM 645 C C . VAL A 1 84 ? -12.381 -3.714 4.335 1.00 98.75 84 VAL A C 1
ATOM 647 O O . VAL A 1 84 ? -12.229 -4.758 4.970 1.00 98.75 84 VAL A O 1
ATOM 650 N N . ARG A 1 85 ? -13.593 -3.177 4.135 1.00 98.56 85 ARG A N 1
ATOM 651 C CA . ARG A 1 85 ? -14.825 -3.730 4.728 1.00 98.56 85 ARG A CA 1
ATOM 652 C C . ARG A 1 85 ? -15.177 -5.118 4.206 1.00 98.56 85 ARG A C 1
ATOM 654 O O . ARG A 1 85 ? -15.629 -5.955 4.980 1.00 98.56 85 ARG A O 1
ATOM 661 N N . ALA A 1 86 ? -14.903 -5.403 2.933 1.00 98.50 86 ALA A N 1
ATOM 662 C CA . ALA A 1 86 ? -15.106 -6.729 2.345 1.00 98.50 86 ALA A CA 1
ATOM 663 C C . ALA A 1 86 ? -14.277 -7.838 3.027 1.00 98.50 86 ALA A C 1
ATOM 665 O O . ALA A 1 86 ? -14.570 -9.015 2.852 1.00 98.50 86 ALA A O 1
ATOM 666 N N . ARG A 1 87 ? -13.254 -7.474 3.814 1.00 98.56 87 ARG A N 1
ATOM 667 C CA . ARG A 1 87 ? -12.425 -8.394 4.611 1.00 98.56 87 ARG A CA 1
ATOM 668 C C . ARG A 1 87 ? -12.808 -8.434 6.095 1.00 98.56 87 ARG A C 1
ATOM 670 O O . ARG A 1 87 ? -12.086 -9.028 6.886 1.00 98.56 87 ARG A O 1
ATOM 677 N N . GLY A 1 88 ? -13.913 -7.795 6.486 1.00 97.88 88 GLY A N 1
ATOM 678 C CA . GLY A 1 88 ? -14.326 -7.687 7.889 1.00 97.88 88 GLY A CA 1
ATOM 679 C C . GLY A 1 88 ? -13.462 -6.731 8.719 1.00 97.88 88 GLY A C 1
ATOM 680 O O . GLY A 1 88 ? -13.465 -6.816 9.944 1.00 97.88 88 GLY A O 1
ATOM 681 N N . CYS A 1 89 ? -12.711 -5.837 8.069 1.00 98.50 89 CYS A N 1
ATOM 682 C CA . CYS A 1 89 ? -11.890 -4.819 8.721 1.00 98.50 89 CYS A CA 1
ATOM 683 C C . CYS A 1 89 ? -12.521 -3.428 8.576 1.00 98.50 89 CYS A C 1
ATOM 685 O O . CYS A 1 89 ? -13.371 -3.196 7.713 1.00 98.50 89 CYS A O 1
ATOM 687 N N . GLN A 1 90 ? -12.061 -2.473 9.382 1.00 97.94 90 GLN A N 1
ATOM 688 C CA . GLN A 1 90 ? -12.504 -1.084 9.311 1.00 97.94 90 GLN A CA 1
ATOM 689 C C . GLN A 1 90 ? -11.364 -0.132 9.680 1.00 97.94 90 GLN A C 1
ATOM 691 O O . GLN A 1 90 ? -10.518 -0.459 10.507 1.00 97.94 90 GLN A O 1
ATOM 696 N N . PHE A 1 91 ? -11.364 1.043 9.053 1.00 98.12 91 PHE A N 1
ATOM 697 C CA . PHE A 1 91 ? -10.575 2.194 9.474 1.00 98.12 91 PHE A CA 1
ATOM 698 C C . PHE A 1 91 ? -11.537 3.233 10.045 1.00 98.12 91 PHE A C 1
ATOM 700 O O . PHE A 1 91 ? -12.475 3.641 9.358 1.00 98.12 91 PHE A O 1
ATOM 707 N N . LEU A 1 92 ? -11.329 3.628 11.298 1.00 97.44 92 LEU A N 1
ATOM 708 C CA . LEU A 1 92 ? -12.234 4.515 12.037 1.00 97.44 92 LEU A CA 1
ATOM 709 C C . LEU A 1 92 ? -11.981 6.012 11.774 1.00 97.44 92 LEU A C 1
ATOM 711 O O . LEU A 1 92 ? -12.654 6.866 12.339 1.00 97.44 92 LEU A O 1
ATOM 715 N N . GLY A 1 93 ? -11.027 6.339 10.900 1.00 97.44 93 GLY A N 1
ATOM 716 C CA . GLY A 1 93 ? -10.486 7.690 10.747 1.00 97.44 93 GLY A CA 1
ATOM 717 C C . GLY A 1 93 ? -9.194 7.866 11.558 1.00 97.44 93 GLY A C 1
ATOM 718 O O . GLY A 1 93 ? -8.948 7.079 12.468 1.00 97.44 93 GLY A O 1
ATOM 719 N N . PRO A 1 94 ? -8.343 8.863 11.244 1.00 97.81 94 PRO A N 1
ATOM 720 C CA . PRO A 1 94 ? -6.993 8.946 11.810 1.00 97.81 94 PRO A CA 1
ATOM 721 C C . PRO A 1 94 ? -6.953 8.956 13.344 1.00 97.81 94 PRO A C 1
ATOM 723 O O . PRO A 1 94 ? -6.311 8.092 13.930 1.00 97.81 94 PRO A O 1
ATOM 726 N N . ALA A 1 95 ? -7.691 9.871 13.983 1.00 97.75 95 ALA A N 1
ATOM 727 C CA . ALA A 1 95 ? -7.674 10.032 15.438 1.00 97.75 95 ALA A CA 1
ATOM 728 C C . ALA A 1 95 ? -8.262 8.816 16.173 1.00 97.75 95 ALA A C 1
ATOM 730 O O . ALA A 1 95 ? -7.624 8.245 17.050 1.00 97.75 95 ALA A O 1
ATOM 731 N N . MET A 1 96 ? -9.456 8.371 15.769 1.00 97.75 96 MET A N 1
ATOM 732 C CA . MET A 1 96 ? -10.134 7.248 16.422 1.00 97.75 96 MET A CA 1
ATOM 733 C C . MET A 1 96 ? -9.391 5.920 16.211 1.00 97.75 96 MET A C 1
ATOM 735 O O . MET A 1 96 ? -9.356 5.084 17.110 1.00 97.75 96 MET A O 1
ATOM 739 N N . GLN A 1 97 ? -8.766 5.719 15.045 1.00 98.25 97 GLN A N 1
ATOM 740 C CA . GLN A 1 97 ? -7.950 4.531 14.796 1.00 98.25 97 GLN A CA 1
ATOM 741 C C . GLN A 1 97 ? -6.687 4.522 15.662 1.00 98.25 97 GLN A C 1
ATOM 743 O O . GLN A 1 97 ? -6.321 3.472 16.184 1.00 98.25 97 GLN A O 1
ATOM 748 N N . GLU A 1 98 ? -6.016 5.667 15.796 1.00 98.44 98 GLU A N 1
ATOM 749 C CA . GLU A 1 98 ? -4.842 5.803 16.658 1.00 98.44 98 GLU A CA 1
ATOM 750 C C . GLU A 1 98 ? -5.193 5.483 18.114 1.00 98.44 98 GLU A C 1
ATOM 752 O O . GLU A 1 98 ? -4.521 4.658 18.735 1.00 98.44 98 GLU A O 1
ATOM 757 N N . GLU A 1 99 ? -6.276 6.065 18.630 1.00 98.31 99 GLU A N 1
ATOM 758 C CA . GLU A 1 99 ? -6.711 5.841 20.010 1.00 98.31 99 GLU A CA 1
ATOM 759 C C . GLU A 1 99 ? -7.117 4.383 20.254 1.00 98.31 99 GLU A C 1
ATOM 761 O O . GLU A 1 99 ? -6.685 3.764 21.226 1.00 98.31 99 GLU A O 1
ATOM 766 N N . ALA A 1 100 ? -7.847 3.769 19.316 1.00 98.38 100 ALA A N 1
ATOM 767 C CA . ALA A 1 100 ? -8.216 2.360 19.418 1.00 98.38 100 ALA A CA 1
ATOM 768 C C . ALA A 1 100 ? -6.981 1.450 19.500 1.00 98.38 100 ALA A C 1
ATOM 770 O O . ALA A 1 100 ? -6.960 0.506 20.289 1.00 98.38 100 ALA A O 1
ATOM 771 N N . LEU A 1 101 ? -5.935 1.736 18.716 1.00 98.56 101 LEU A N 1
ATOM 772 C CA . LEU A 1 101 ? -4.689 0.968 18.752 1.00 98.56 101 LEU A CA 1
ATOM 773 C C . LEU A 1 101 ? -3.906 1.187 20.055 1.00 98.56 101 LEU A C 1
ATOM 775 O O . LEU A 1 101 ? -3.359 0.219 20.582 1.00 98.56 101 LEU A O 1
ATOM 779 N N . LYS A 1 102 ? -3.888 2.407 20.609 1.00 98.50 102 LYS A N 1
ATOM 780 C CA . LYS A 1 102 ? -3.287 2.682 21.927 1.00 98.50 102 LYS A CA 1
ATOM 781 C C . LYS A 1 102 ? -3.994 1.923 23.045 1.00 98.50 102 LYS A C 1
ATOM 783 O O . LYS A 1 102 ? -3.327 1.333 23.886 1.00 98.50 102 LYS A O 1
ATOM 788 N N . LEU A 1 103 ? -5.325 1.871 23.027 1.00 98.56 103 LEU A N 1
ATOM 789 C CA . LEU A 1 103 ? -6.104 1.109 24.005 1.00 98.56 103 LEU A CA 1
ATOM 790 C C . LEU A 1 103 ? -5.867 -0.401 23.884 1.00 98.56 103 LEU A C 1
ATOM 792 O O . LEU A 1 103 ? -5.785 -1.090 24.897 1.00 98.56 103 LEU A O 1
ATOM 796 N N . VAL A 1 104 ? -5.723 -0.927 22.662 1.00 98.38 104 VAL A N 1
ATOM 797 C CA . VAL A 1 104 ? -5.344 -2.335 22.457 1.00 98.38 104 VAL A CA 1
ATOM 798 C C . VAL A 1 104 ? -3.953 -2.618 23.021 1.00 98.38 104 VAL A C 1
ATOM 800 O O . VAL A 1 104 ? -3.777 -3.647 23.668 1.00 98.38 104 VAL A O 1
ATOM 803 N N . LEU A 1 105 ? -2.983 -1.723 22.804 1.00 98.38 105 LEU A N 1
ATOM 804 C CA . LEU A 1 105 ? -1.648 -1.848 23.392 1.00 98.38 105 LEU A CA 1
ATOM 805 C C . LEU A 1 105 ? -1.717 -1.826 24.919 1.00 98.38 105 LEU A C 1
ATOM 807 O O . LEU A 1 105 ? -1.258 -2.775 25.538 1.00 98.38 105 LEU A O 1
ATOM 811 N N . LEU A 1 106 ? -2.383 -0.834 25.513 1.00 98.19 106 LEU A N 1
ATOM 812 C CA . LEU A 1 106 ? -2.562 -0.728 26.964 1.00 98.19 106 LEU A CA 1
ATOM 813 C C . LEU A 1 106 ? -3.156 -2.004 27.585 1.00 98.19 106 LEU A C 1
ATOM 815 O O . LEU A 1 106 ? -2.804 -2.378 28.696 1.00 98.19 106 LEU A O 1
ATOM 819 N N . ALA A 1 107 ? -4.067 -2.676 26.878 1.00 98.00 107 ALA A N 1
ATOM 820 C CA . ALA A 1 107 ? -4.713 -3.891 27.367 1.00 98.00 107 ALA A CA 1
ATOM 821 C C . ALA A 1 107 ? -3.852 -5.161 27.257 1.00 98.00 107 ALA A C 1
ATOM 823 O O . ALA A 1 107 ? -4.188 -6.162 27.887 1.00 98.00 107 ALA A O 1
ATOM 824 N N . LEU A 1 108 ? -2.824 -5.165 26.401 1.00 98.31 108 LEU A N 1
ATOM 825 C CA . LEU A 1 108 ? -2.068 -6.368 26.026 1.00 98.31 108 LEU A CA 1
ATOM 826 C C . LEU A 1 108 ? -0.548 -6.234 26.228 1.00 98.31 108 LEU A C 1
ATOM 828 O O . LEU A 1 108 ? 0.168 -7.218 26.045 1.00 98.31 108 LEU A O 1
ATOM 832 N N . GLU A 1 109 ? -0.036 -5.047 26.566 1.00 97.75 109 GLU A N 1
ATOM 833 C CA . GLU A 1 109 ? 1.404 -4.758 26.651 1.00 97.75 109 GLU A CA 1
ATOM 834 C C . GLU A 1 109 ? 2.130 -5.553 27.740 1.00 97.75 109 GLU A C 1
ATOM 836 O O . GLU A 1 109 ? 3.314 -5.852 27.595 1.00 97.75 109 GLU A O 1
ATOM 841 N N . ASP A 1 110 ? 1.418 -5.957 28.792 1.00 97.06 110 ASP A N 1
ATOM 842 C CA . ASP A 1 110 ? 1.933 -6.786 29.884 1.00 97.06 110 ASP A CA 1
ATOM 843 C C . ASP A 1 110 ? 1.877 -8.299 29.587 1.00 97.06 110 ASP A C 1
ATOM 845 O O . ASP A 1 110 ? 2.254 -9.118 30.426 1.00 97.06 110 ASP A O 1
ATOM 849 N N . GLY A 1 111 ? 1.425 -8.688 28.389 1.00 97.56 111 GLY A N 1
ATOM 850 C CA . GLY A 1 111 ? 1.254 -10.085 27.988 1.00 97.56 111 GLY A CA 1
ATOM 851 C C . GLY A 1 111 ? -0.084 -10.704 28.404 1.00 97.56 111 GLY A C 1
ATOM 852 O O . GLY A 1 111 ? -0.250 -11.921 28.288 1.00 97.56 111 GLY A O 1
ATOM 853 N N . SER A 1 112 ? -1.048 -9.900 28.864 1.00 97.31 112 SER A N 1
ATOM 854 C CA . SER A 1 112 ? -2.395 -10.355 29.214 1.00 97.31 112 SER A CA 1
ATOM 855 C C . SER A 1 112 ? -3.100 -11.095 28.068 1.00 97.31 112 SER A C 1
ATOM 857 O O . SER A 1 112 ? -3.211 -10.615 26.940 1.00 97.31 112 SER A O 1
ATOM 859 N N . ALA A 1 113 ? -3.658 -12.272 28.370 1.00 97.56 113 ALA A N 1
ATOM 860 C CA . ALA A 1 113 ? -4.420 -13.078 27.418 1.00 97.56 113 ALA A CA 1
ATOM 861 C C . ALA A 1 113 ? -5.925 -12.773 27.515 1.00 97.56 113 ALA A C 1
ATOM 863 O O . ALA A 1 113 ? -6.661 -13.396 28.282 1.00 97.56 113 ALA A O 1
ATOM 864 N N . LEU A 1 114 ? -6.399 -11.812 26.719 1.00 98.12 114 LEU A N 1
ATOM 865 C CA . LEU A 1 114 ? -7.811 -11.425 26.681 1.00 98.12 114 LEU A CA 1
ATOM 866 C C . LEU A 1 114 ? -8.570 -12.141 25.559 1.00 98.12 114 LEU A C 1
ATOM 868 O O . LEU A 1 114 ? -8.113 -12.236 24.420 1.00 98.12 114 LEU A O 1
ATOM 872 N N . SER A 1 115 ? -9.793 -12.594 25.852 1.00 98.38 115 SER A N 1
ATOM 873 C CA . SER A 1 115 ? -10.705 -13.026 24.786 1.00 98.38 115 SER A CA 1
ATOM 874 C C . SER A 1 115 ? -11.076 -11.840 23.887 1.00 98.38 115 SER A C 1
ATOM 876 O O . SER A 1 115 ? -11.136 -10.696 24.346 1.00 98.38 115 SER A O 1
ATOM 878 N N . ARG A 1 116 ? -11.426 -12.105 22.620 1.00 98.25 116 ARG A N 1
ATOM 879 C CA . ARG A 1 116 ? -11.861 -11.055 21.677 1.00 98.25 116 ARG A CA 1
ATOM 880 C C . ARG A 1 116 ? -12.984 -10.188 22.253 1.00 98.25 116 ARG A C 1
ATOM 882 O O . ARG A 1 116 ? -12.938 -8.973 22.122 1.00 98.25 116 ARG A O 1
ATOM 889 N N . LYS A 1 117 ? -13.978 -10.806 22.902 1.00 98.31 117 LYS A N 1
ATOM 890 C CA . LYS A 1 117 ? -15.112 -10.087 23.503 1.00 98.31 117 LYS A CA 1
ATOM 891 C C . LYS A 1 117 ? -14.649 -9.125 24.601 1.00 98.31 117 LYS A C 1
ATOM 893 O O . LYS A 1 117 ? -15.125 -7.998 24.645 1.00 98.31 117 LYS A O 1
ATOM 898 N N . VAL A 1 118 ? -13.727 -9.562 25.459 1.00 98.38 118 VAL A N 1
ATOM 899 C CA . VAL A 1 118 ? -13.209 -8.750 26.571 1.00 98.38 118 VAL A CA 1
ATOM 900 C C . VAL A 1 118 ? -12.364 -7.587 26.055 1.00 98.38 118 VAL A C 1
ATOM 902 O O . VAL A 1 118 ? -12.579 -6.460 26.485 1.00 98.38 118 VAL A O 1
ATOM 905 N N . LEU A 1 119 ? -11.476 -7.831 25.086 1.00 98.31 119 LEU A N 1
ATOM 906 C CA . LEU A 1 119 ? -10.664 -6.773 24.480 1.00 98.31 119 LEU A CA 1
ATOM 907 C C . LEU A 1 119 ? -11.532 -5.717 23.782 1.00 98.31 119 LEU A C 1
ATOM 909 O O . LEU A 1 119 ? -11.318 -4.524 23.965 1.00 98.31 119 LEU A O 1
ATOM 913 N N . VAL A 1 120 ? -12.545 -6.141 23.020 1.00 97.94 120 VAL A N 1
ATOM 914 C CA . VAL A 1 120 ? -13.468 -5.201 22.365 1.00 97.94 120 VAL A CA 1
ATOM 915 C C . VAL A 1 120 ? -14.225 -4.368 23.398 1.00 97.94 120 VAL A C 1
ATOM 917 O O . VAL A 1 120 ? -14.308 -3.156 23.234 1.00 97.94 120 VAL A O 1
ATOM 920 N N . LEU A 1 121 ? -14.735 -4.980 24.473 1.00 97.69 121 LEU A N 1
ATOM 921 C CA . LEU A 1 121 ? -15.398 -4.233 25.549 1.00 97.69 121 LEU A CA 1
ATOM 922 C C . LEU A 1 121 ? -14.453 -3.222 26.213 1.00 97.69 121 LEU A C 1
ATOM 924 O O . LEU A 1 121 ? -14.858 -2.084 26.426 1.00 97.69 121 LEU A O 1
ATOM 928 N N . PHE A 1 122 ? -13.202 -3.610 26.486 1.00 97.88 122 PHE A N 1
ATOM 929 C CA . PHE A 1 122 ? -12.194 -2.722 27.071 1.00 97.88 122 PHE A CA 1
ATOM 930 C C . PHE A 1 122 ? -11.967 -1.467 26.221 1.00 97.88 122 PHE A C 1
ATOM 932 O O . PHE A 1 122 ? -11.945 -0.362 26.767 1.00 97.88 122 PHE A O 1
ATOM 939 N N . VAL A 1 123 ? -11.809 -1.651 24.905 1.00 97.88 123 VAL A N 1
ATOM 940 C CA . VAL A 1 123 ? -11.561 -0.562 23.952 1.00 97.88 123 VAL A CA 1
ATOM 941 C C . VAL A 1 123 ? -12.801 0.314 23.804 1.00 97.88 123 VAL A C 1
ATOM 943 O O . VAL A 1 123 ? -12.704 1.520 23.978 1.00 97.88 123 VAL A O 1
ATOM 946 N N . VAL A 1 124 ? -13.974 -0.272 23.536 1.00 96.88 124 VAL A N 1
ATOM 947 C CA . VAL A 1 124 ? -15.210 0.488 23.270 1.00 96.88 124 VAL A CA 1
ATOM 948 C C . VAL A 1 124 ? -15.593 1.387 24.445 1.00 96.88 124 VAL A C 1
ATOM 950 O O . VAL A 1 124 ? -15.977 2.524 24.222 1.00 96.88 124 VAL A O 1
ATOM 953 N N . GLN A 1 125 ? -15.428 0.922 25.686 1.00 96.00 125 GLN A N 1
ATOM 954 C CA . GLN A 1 125 ? -15.738 1.713 26.885 1.00 96.00 125 GLN A CA 1
ATOM 955 C C . GLN A 1 125 ? -14.813 2.918 27.113 1.00 96.00 125 GLN A C 1
ATOM 957 O O . GLN A 1 125 ? -15.094 3.739 27.979 1.00 96.00 125 GLN A O 1
ATOM 962 N N . ARG A 1 126 ? -13.678 2.991 26.412 1.00 96.06 126 ARG A N 1
ATOM 963 C CA . ARG A 1 126 ? -12.656 4.039 26.579 1.00 96.06 126 ARG A CA 1
ATOM 964 C C . ARG A 1 126 ? -12.467 4.899 25.332 1.00 96.06 126 ARG A C 1
ATOM 966 O O . ARG A 1 126 ? -11.707 5.855 25.385 1.00 96.06 126 ARG A O 1
ATOM 973 N N . LEU A 1 127 ? -13.121 4.541 24.228 1.00 91.31 127 LEU A N 1
ATOM 974 C CA . LEU A 1 127 ? -13.018 5.224 22.938 1.00 91.31 127 LEU A CA 1
ATOM 975 C C . LEU A 1 127 ? -14.080 6.331 22.757 1.00 91.31 127 LEU A C 1
ATOM 977 O O . LEU A 1 127 ? -14.207 6.842 21.646 1.00 91.31 127 LEU A O 1
ATOM 981 N N . GLU A 1 128 ? -14.873 6.631 23.793 1.00 69.94 128 GLU A N 1
ATOM 982 C CA . GLU A 1 128 ? -15.946 7.644 23.759 1.00 69.94 128 GLU A CA 1
ATOM 983 C C . GLU A 1 128 ? -15.420 9.075 23.582 1.00 69.94 128 GLU A C 1
ATOM 985 O O . GLU A 1 128 ? -14.494 9.476 24.326 1.00 69.94 128 GLU A O 1
#

pLDDT: mean 87.71, std 19.25, range [33.12, 98.75]

Secondary structure (DSSP, 8-state):
------GGGS-----SS--S----SS-HHHHHHHHHHHT--TTSHHHHHHHHHHHHHHHHHHHHHHHHHH--GGGHHHHHHHHHHTTT-----HHHHHHHHHHHHHHHTT-----HHHHHHHHHTT--

Radius of gyration: 26.05 Å; Cα contacts (8 Å, |Δi|>4): 62; chains: 1; bounding box: 46×40×67 Å

Organism: NCBI:txid1970185

Foldseek 3Di:
DDQDQDPQQDQPPDDPDDPDDSDRPDDPQLNVLSVQLSPQDCVDPVSVVSNVVSVVSNVVVVVVVVCVVPDDPVCVVVVVQVVQVVVVHHDPDDPLNVQLVVQLCVCCVVPDDDDPVRSVVSSVVVSD

InterPro domains:
  IPR048575 Roquin 1/2-like, ROQ domain [PF21206] (79-128)
  IPR052249 Roquin domain-containing protein [PTHR13139] (8-128)